Protein AF-A0A4Y2GEG9-F1 (afdb_monomer_lite)

InterPro domains:
  IPR012337 Ribonuclease H-like superfamily [SSF53098] (54-150)
  IPR036397 Ribonuclease H superfamily [G3DSA:3.30.420.10] (54-174)

Foldseek 3Di:
DDDDPPPPPPPDPPQPDQQDPLGNFEGERDPLPPPDDPVPDDPVVVVVSVVVVVVPDDLQEKEKEWFWDADPQFWIKIWMWIDGNPDIDIDIDTDDGNDDSLVRRLVNLLVVLVVCVVVVVADAYEYEYPDPPNSVCLVPVVVVPDPSSVSSVVSSVVNQVVHVVVPDDGHHYYYDD

Radius of gyration: 17.36 Å; chains: 1; bounding box: 41×61×34 Å

pLDDT: mean 76.24, std 18.6, range [33.34, 97.31]

Secondary structure (DSSP, 8-state):
---------------SS-SBTTBTTEEEE--TTTT--TTTS-HHHHHHHHHHHHHTS-TTSEEEEEEEEE-TT--EEEEEEEEETTEEEEEEEEPPTT--HHHHHHHHHHHHHHHHHHTT--S-EEEE---HHHHHHHHTGGG---HHHHHHHHHHHHHHHHHHTTSS----EEEE-

Structure (mmCIF, N/CA/C/O backbone):
data_AF-A0A4Y2GEG9-F1
#
_entry.id   AF-A0A4Y2GEG9-F1
#
loop_
_atom_site.group_PDB
_atom_site.id
_atom_site.type_symbol
_atom_site.label_atom_id
_atom_site.label_alt_id
_atom_site.label_comp_id
_atom_site.label_asym_id
_atom_site.label_entity_id
_atom_site.label_seq_id
_atom_site.pdbx_PDB_ins_code
_atom_site.Cartn_x
_atom_site.Cartn_y
_atom_site.Cartn_z
_atom_site.occupancy
_atom_site.B_iso_or_equiv
_atom_site.auth_seq_id
_atom_site.auth_comp_id
_atom_site.auth_asym_id
_atom_site.auth_atom_id
_atom_site.pdbx_PDB_model_num
ATOM 1 N N . MET A 1 1 ? -9.815 46.535 -8.154 1.00 42.09 1 MET A N 1
ATOM 2 C CA . MET A 1 1 ? -10.840 45.972 -7.261 1.00 42.09 1 MET A CA 1
ATOM 3 C C . MET A 1 1 ? -11.823 45.272 -8.162 1.00 42.09 1 MET A C 1
ATOM 5 O O . MET A 1 1 ? -12.401 45.947 -8.994 1.00 42.09 1 MET A O 1
ATOM 9 N N . ASP A 1 2 ? -11.825 43.944 -8.149 1.00 33.78 2 ASP A N 1
ATOM 10 C CA . ASP A 1 2 ? -13.033 43.158 -7.903 1.00 33.78 2 ASP A CA 1
ATOM 11 C C . ASP A 1 2 ? -12.631 41.691 -7.779 1.00 33.78 2 ASP A C 1
ATOM 13 O O . ASP A 1 2 ? -11.906 41.127 -8.598 1.00 33.78 2 ASP A O 1
ATOM 17 N N . ALA A 1 3 ? -13.003 41.143 -6.628 1.00 41.03 3 ALA A N 1
ATOM 18 C CA . ALA A 1 3 ? -12.644 39.832 -6.146 1.00 41.03 3 ALA A CA 1
ATOM 19 C C . ALA A 1 3 ? -13.507 38.777 -6.840 1.00 41.03 3 ALA A C 1
ATOM 21 O O . ALA A 1 3 ? -14.719 38.745 -6.640 1.00 41.03 3 ALA A O 1
ATOM 22 N N . LEU A 1 4 ? -12.878 37.867 -7.586 1.00 34.44 4 LEU A N 1
ATOM 23 C CA . LEU A 1 4 ? -13.492 36.584 -7.907 1.00 34.44 4 LEU A CA 1
ATOM 24 C C . LEU A 1 4 ? -13.017 35.558 -6.875 1.00 34.44 4 LEU A C 1
ATOM 26 O O . LEU A 1 4 ? -12.088 34.783 -7.094 1.00 34.44 4 LEU A O 1
ATOM 30 N N . HIS A 1 5 ? -13.664 35.591 -5.711 1.00 40.97 5 HIS A N 1
ATOM 31 C CA . HIS A 1 5 ? -13.780 34.422 -4.851 1.00 40.97 5 HIS A CA 1
ATOM 32 C C . HIS A 1 5 ? -14.552 33.354 -5.639 1.00 40.97 5 HIS A C 1
ATOM 34 O O . HIS A 1 5 ? -15.778 33.356 -5.653 1.00 40.97 5 HIS A O 1
ATOM 40 N N . SER A 1 6 ? -13.843 32.441 -6.297 1.00 37.50 6 SER A N 1
ATOM 41 C CA . SER A 1 6 ? -14.385 31.111 -6.568 1.00 37.50 6 SER A CA 1
ATOM 42 C C . SER A 1 6 ? -13.757 30.175 -5.552 1.00 37.50 6 SER A C 1
ATOM 44 O O . SER A 1 6 ? -12.763 29.503 -5.819 1.00 37.50 6 SER A O 1
ATOM 46 N N . LEU A 1 7 ? -14.326 30.210 -4.348 1.00 35.94 7 LEU A N 1
ATOM 47 C CA . LEU A 1 7 ? -14.176 29.160 -3.358 1.00 35.94 7 LEU A CA 1
ATOM 48 C C . LEU A 1 7 ? -14.732 27.892 -4.023 1.00 35.94 7 LEU A C 1
ATOM 50 O O . LEU A 1 7 ? -15.944 27.702 -4.091 1.00 35.94 7 LEU A O 1
ATOM 54 N N . VAL A 1 8 ? -13.855 27.091 -4.628 1.00 38.12 8 VAL A N 1
ATOM 55 C CA . VAL A 1 8 ? -14.206 25.741 -5.063 1.00 38.12 8 VAL A CA 1
ATOM 56 C C . VAL A 1 8 ? -14.555 25.002 -3.782 1.00 38.12 8 VAL A C 1
ATOM 58 O O . VAL A 1 8 ? -13.679 24.727 -2.965 1.00 38.12 8 VAL A O 1
ATOM 61 N N . GLU A 1 9 ? -15.848 24.776 -3.562 1.00 33.34 9 GLU A N 1
ATOM 62 C CA . GLU A 1 9 ? -16.324 23.910 -2.495 1.00 33.34 9 GLU A CA 1
ATOM 63 C C . GLU A 1 9 ? -15.713 22.522 -2.695 1.00 33.34 9 GLU A C 1
ATOM 65 O O . GLU A 1 9 ? -16.186 21.710 -3.489 1.00 33.34 9 GLU A O 1
ATOM 70 N N . LEU A 1 10 ?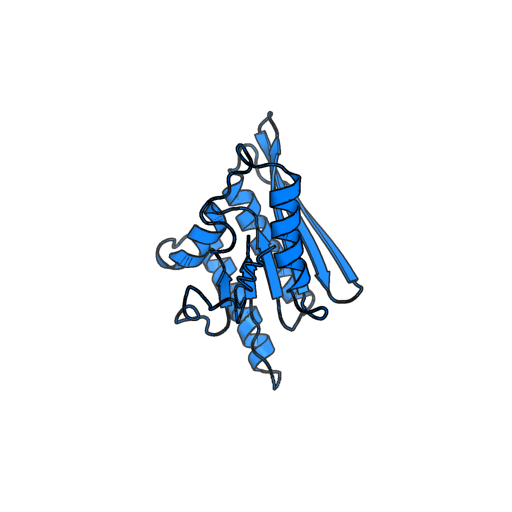 -14.638 22.253 -1.959 1.00 36.44 10 LEU A N 1
ATOM 71 C CA . LEU A 1 10 ? -13.948 20.969 -1.897 1.00 36.44 10 LEU A CA 1
ATOM 72 C C . LEU A 1 10 ? -14.715 20.043 -0.939 1.00 36.44 10 LEU A C 1
ATOM 74 O O . LEU A 1 10 ? -14.185 19.488 0.020 1.00 36.44 10 LEU A O 1
ATOM 78 N N . ASN A 1 11 ? -16.023 19.938 -1.168 1.00 34.06 11 ASN A N 1
ATOM 79 C CA . ASN A 1 11 ? -16.917 19.108 -0.387 1.00 34.06 11 ASN A CA 1
ATOM 80 C C . ASN A 1 11 ? -16.819 17.669 -0.900 1.00 34.06 11 ASN A C 1
ATOM 82 O O . ASN A 1 11 ? -17.434 17.301 -1.895 1.00 34.06 11 ASN A O 1
ATOM 86 N N . SER A 1 12 ? -16.076 16.861 -0.139 1.00 41.06 12 SER A N 1
ATOM 87 C CA . SER A 1 12 ? -15.970 15.401 -0.235 1.00 41.06 12 SER A CA 1
ATOM 88 C C . SER A 1 12 ? -15.299 14.882 -1.507 1.00 41.06 12 SER A C 1
ATOM 90 O O . SER A 1 12 ? -15.898 14.840 -2.577 1.00 41.06 12 SER A O 1
ATOM 92 N N . LEU A 1 13 ? -14.073 14.367 -1.358 1.00 45.81 13 LEU A N 1
ATOM 93 C CA . LEU A 1 13 ? -13.491 13.410 -2.303 1.00 45.81 13 LEU A CA 1
ATOM 94 C C . LEU A 1 13 ? -14.464 12.226 -2.434 1.00 45.81 13 LEU A C 1
ATOM 96 O O . LEU A 1 13 ? -14.470 11.319 -1.603 1.00 45.81 13 LEU A O 1
ATOM 100 N N . LYS A 1 14 ? -15.347 12.275 -3.434 1.00 44.84 14 LYS A N 1
ATOM 101 C CA . LYS A 1 14 ? -16.259 11.178 -3.745 1.00 44.84 14 LYS A CA 1
ATOM 102 C C . LYS A 1 14 ? -15.416 9.976 -4.182 1.00 44.84 14 LYS A C 1
ATOM 104 O O . LYS A 1 14 ? -14.538 10.145 -5.028 1.00 44.84 14 LYS A O 1
ATOM 109 N N . PRO A 1 15 ? -15.672 8.771 -3.649 1.00 44.38 15 PRO A N 1
ATOM 110 C CA . PRO A 1 15 ? -15.092 7.554 -4.191 1.00 44.38 15 PRO A CA 1
ATOM 111 C C . PRO A 1 15 ? -15.382 7.457 -5.688 1.00 44.38 15 PRO A C 1
ATOM 113 O O . PRO A 1 15 ? -16.537 7.532 -6.103 1.00 44.38 15 PRO A O 1
ATOM 116 N N . MET A 1 16 ? -14.332 7.315 -6.491 1.00 46.03 16 MET A N 1
ATOM 117 C CA . MET A 1 16 ? -14.439 7.232 -7.951 1.00 46.03 16 MET A CA 1
ATOM 118 C C . MET A 1 16 ? -14.881 5.842 -8.420 1.00 46.03 16 MET A C 1
ATOM 120 O O . MET A 1 16 ? -15.555 5.700 -9.436 1.00 46.03 16 MET A O 1
ATOM 124 N N . ALA A 1 17 ? -14.565 4.818 -7.631 1.00 45.06 17 ALA A N 1
ATOM 125 C CA . ALA A 1 17 ? -15.192 3.514 -7.721 1.00 45.06 17 ALA A CA 1
ATOM 126 C C . ALA A 1 17 ? -16.043 3.314 -6.466 1.00 45.06 17 ALA A C 1
ATOM 128 O O . ALA A 1 17 ? -15.584 3.581 -5.348 1.00 45.06 17 ALA A O 1
ATOM 129 N N . SER A 1 18 ? -17.271 2.817 -6.646 1.00 43.38 18 SER A N 1
ATOM 130 C CA . SER A 1 18 ? -17.988 2.146 -5.564 1.00 43.38 18 SER A CA 1
ATOM 131 C C . SER A 1 18 ? -17.041 1.141 -4.911 1.00 43.38 18 SER A C 1
ATOM 133 O O . SER A 1 18 ? -16.151 0.625 -5.602 1.00 43.38 18 SER A O 1
ATOM 135 N N . PRO A 1 19 ? -17.201 0.859 -3.606 1.00 51.50 19 PRO A N 1
ATOM 136 C CA . PRO A 1 19 ? -16.464 -0.224 -2.995 1.00 51.50 19 PRO A CA 1
ATOM 137 C C . PRO A 1 19 ? -16.474 -1.413 -3.936 1.00 51.50 19 PRO A C 1
ATOM 139 O O . PRO A 1 19 ? -17.532 -1.753 -4.473 1.00 51.50 19 PRO A O 1
ATOM 142 N N . LEU A 1 20 ? -15.300 -1.965 -4.220 1.00 57.84 20 LEU A N 1
ATOM 143 C CA . LEU A 1 20 ? -15.207 -3.095 -5.125 1.00 57.84 20 LEU A CA 1
ATOM 144 C C . LEU A 1 20 ? -16.271 -4.1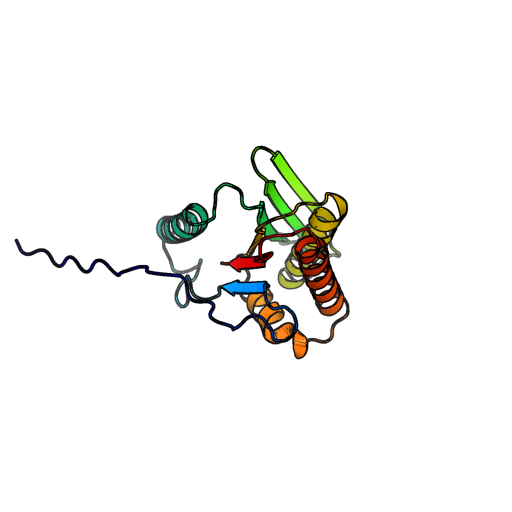19 -4.685 1.00 57.84 20 LEU A C 1
ATOM 146 O O . LEU A 1 20 ? -16.360 -4.365 -3.488 1.00 57.84 20 LEU A O 1
ATOM 150 N N . ASP A 1 21 ? -17.084 -4.699 -5.580 1.00 56.22 21 ASP A N 1
ATOM 151 C CA . ASP A 1 21 ? -18.305 -5.445 -5.167 1.00 56.22 21 ASP A CA 1
ATOM 152 C C . ASP A 1 21 ? -18.044 -6.587 -4.156 1.00 56.22 21 ASP A C 1
ATOM 154 O O . ASP A 1 21 ? -18.956 -7.1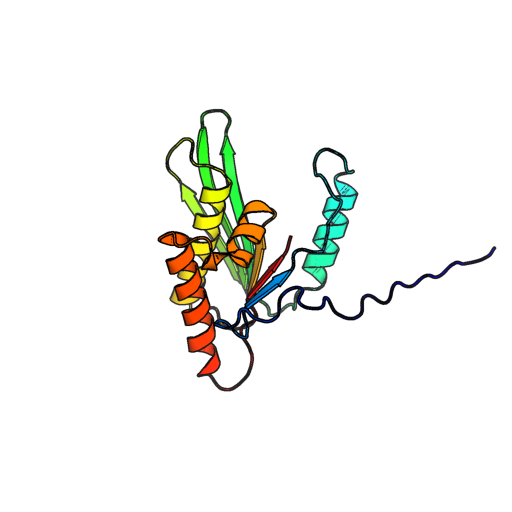27 -3.540 1.00 56.22 21 ASP A O 1
ATOM 158 N N . SER A 1 22 ? -16.773 -6.967 -3.990 1.00 61.06 22 SER A N 1
ATOM 159 C CA . SER A 1 22 ? -16.260 -7.969 -3.058 1.00 61.06 22 SER A CA 1
ATOM 160 C C . SER A 1 22 ? -15.448 -7.428 -1.859 1.00 61.06 22 SER A C 1
ATOM 162 O O . SER A 1 22 ? -14.941 -8.246 -1.092 1.00 61.06 22 SER A O 1
ATOM 164 N N . LEU A 1 23 ? -15.268 -6.107 -1.727 1.00 67.31 23 LEU A N 1
ATOM 165 C CA . LEU A 1 23 ? -14.581 -5.375 -0.648 1.00 67.31 23 LEU A CA 1
ATOM 166 C C . LEU A 1 23 ? -15.302 -4.033 -0.358 1.00 67.31 23 LEU A C 1
ATOM 168 O O . LEU A 1 23 ? -14.834 -2.980 -0.798 1.00 67.31 23 LEU A O 1
ATOM 172 N N . PRO A 1 24 ? -16.421 -4.039 0.402 1.00 61.22 24 PRO A N 1
ATOM 173 C CA . PRO A 1 24 ? -17.269 -2.862 0.629 1.00 61.22 24 PRO A CA 1
ATOM 174 C C . PRO A 1 24 ? -16.614 -1.661 1.343 1.00 61.22 24 PRO A C 1
ATOM 176 O O . PRO A 1 24 ? -17.252 -0.627 1.516 1.00 61.22 24 PRO A O 1
ATOM 179 N N . SER A 1 25 ? -15.345 -1.770 1.729 1.00 71.06 25 SER A N 1
ATOM 180 C CA . SER A 1 25 ? -14.618 -0.757 2.486 1.00 71.06 25 SER A CA 1
ATOM 181 C C . SER A 1 25 ? -13.246 -0.407 1.902 1.00 71.06 25 SER A C 1
ATOM 183 O O . SER A 1 25 ? -12.481 0.326 2.510 1.00 71.06 25 SER A O 1
ATOM 185 N N . VAL A 1 26 ? -12.891 -0.910 0.721 1.00 70.50 26 VAL A N 1
ATOM 186 C CA . VAL A 1 26 ? -11.625 -0.546 0.066 1.00 70.50 26 VAL A CA 1
ATOM 187 C C . VAL A 1 26 ? -11.916 0.454 -1.042 1.00 70.50 26 VAL A C 1
ATOM 189 O O . VAL A 1 26 ? -12.742 0.192 -1.915 1.00 70.50 26 VAL A O 1
ATOM 192 N N . PHE A 1 27 ? -11.236 1.599 -0.999 1.00 73.31 27 PHE A N 1
ATOM 193 C CA . PHE A 1 27 ? -11.482 2.732 -1.882 1.00 73.31 27 PHE A CA 1
ATOM 194 C C . PHE A 1 27 ? -10.200 3.145 -2.611 1.00 73.31 27 PHE A C 1
ATOM 196 O O . PHE A 1 27 ? -9.140 3.325 -2.012 1.00 73.31 27 PHE A O 1
ATOM 203 N N . PHE A 1 28 ? -10.307 3.370 -3.914 1.00 72.12 28 PHE A N 1
ATOM 204 C CA . PHE A 1 28 ? -9.208 3.871 -4.736 1.00 72.12 28 PHE A CA 1
ATOM 205 C C . PHE A 1 28 ? -9.491 5.324 -5.118 1.00 72.12 28 PHE A C 1
ATOM 207 O O . PHE A 1 28 ? -10.550 5.626 -5.669 1.00 72.12 28 PHE A O 1
ATOM 214 N N . HIS A 1 29 ? -8.5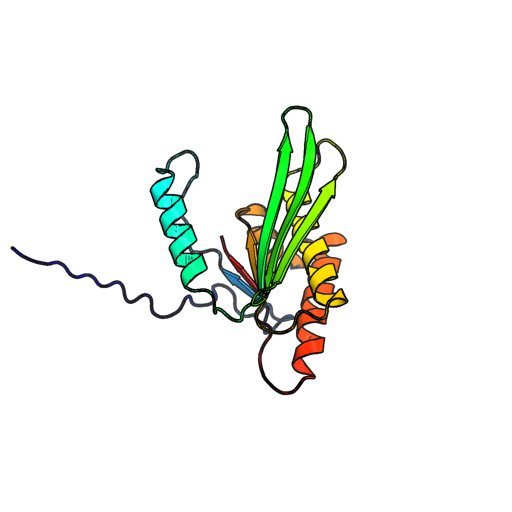57 6.224 -4.810 1.00 71.44 29 HIS A N 1
ATOM 215 C CA . HIS A 1 29 ? -8.636 7.641 -5.153 1.00 71.44 29 HIS A CA 1
ATOM 216 C C . HIS A 1 29 ? -7.553 7.958 -6.183 1.00 71.44 29 HIS A C 1
ATOM 218 O O . HIS A 1 29 ? -6.371 8.059 -5.864 1.00 71.44 29 HIS A O 1
ATOM 224 N N . THR A 1 30 ? -7.967 8.107 -7.438 1.00 61.09 30 THR A N 1
ATOM 225 C CA . THR A 1 30 ? -7.072 8.304 -8.590 1.00 61.09 30 THR A CA 1
ATOM 226 C C . THR A 1 30 ? -7.018 9.754 -9.084 1.00 61.09 30 THR A C 1
ATOM 228 O O . THR A 1 30 ? -6.206 10.067 -9.949 1.00 61.09 30 THR A O 1
ATOM 231 N N . GLU A 1 31 ? -7.900 10.636 -8.602 1.00 54.19 31 GLU A N 1
ATOM 232 C CA . GLU A 1 31 ? -8.233 11.900 -9.286 1.00 54.19 31 GLU A CA 1
ATOM 233 C C . GLU A 1 31 ? -7.472 13.149 -8.853 1.00 54.19 31 GLU A C 1
ATOM 235 O O . GLU A 1 31 ? -7.762 14.226 -9.363 1.00 54.19 31 GLU A O 1
ATOM 240 N N . LEU A 1 32 ? -6.486 13.071 -7.964 1.00 52.59 32 LEU A N 1
ATOM 241 C CA . LEU A 1 32 ? -5.901 14.328 -7.477 1.00 52.59 32 LEU A CA 1
ATOM 242 C C . LEU A 1 32 ? -5.149 15.088 -8.547 1.00 52.59 32 LEU A C 1
ATOM 244 O O . LEU A 1 32 ? -5.036 16.303 -8.452 1.00 52.59 32 LEU A O 1
ATOM 248 N N . LEU A 1 33 ? -4.659 14.395 -9.571 1.00 50.34 33 LEU A N 1
ATOM 249 C CA . LEU A 1 33 ? -3.772 14.995 -10.542 1.00 50.34 33 LEU A CA 1
ATOM 250 C C . LEU A 1 33 ? -3.892 14.303 -11.909 1.00 50.34 33 LEU A C 1
ATOM 252 O O . LEU A 1 33 ? -2.940 13.698 -12.408 1.00 50.34 33 LEU A O 1
ATOM 256 N N . THR A 1 34 ? -5.061 14.407 -12.547 1.00 49.47 34 THR A N 1
ATOM 257 C CA . THR A 1 34 ? -5.289 13.931 -13.930 1.00 49.47 34 THR A CA 1
ATOM 258 C C . THR A 1 34 ? -4.388 14.621 -14.969 1.00 49.47 34 THR A C 1
ATOM 260 O O . THR A 1 34 ? -4.260 14.127 -16.088 1.00 49.47 34 THR A O 1
ATOM 263 N N . HIS A 1 35 ? -3.695 15.708 -14.602 1.00 49.97 35 HIS A N 1
ATOM 264 C CA . HIS A 1 35 ? -2.865 16.505 -15.514 1.00 49.97 35 HIS A CA 1
ATOM 265 C C . HIS A 1 35 ? -1.476 16.888 -14.987 1.00 49.97 35 HIS A C 1
ATOM 267 O O . HIS A 1 35 ? -0.847 17.785 -15.549 1.00 49.97 35 HIS A O 1
ATOM 273 N N . THR A 1 36 ? -0.961 16.243 -13.938 1.00 52.44 36 THR A N 1
ATOM 274 C CA . THR A 1 36 ? 0.415 16.529 -13.505 1.00 52.44 36 THR A CA 1
ATOM 275 C C . THR A 1 36 ? 1.404 15.550 -14.114 1.00 52.44 36 THR A C 1
ATOM 277 O O . THR A 1 36 ? 1.155 14.350 -14.232 1.00 52.44 36 THR A O 1
ATOM 280 N N . ASN A 1 37 ? 2.537 16.067 -14.556 1.00 56.72 37 ASN A N 1
ATOM 281 C CA . ASN A 1 37 ? 3.684 15.266 -14.929 1.00 56.72 37 ASN A CA 1
ATOM 282 C C . ASN A 1 37 ? 4.869 15.843 -14.159 1.00 56.72 37 ASN A C 1
ATOM 284 O O . ASN A 1 37 ? 5.121 17.048 -14.223 1.00 56.72 37 ASN A O 1
ATOM 288 N N . GLU A 1 38 ? 5.560 14.975 -13.425 1.00 59.00 38 GLU A N 1
ATOM 289 C CA . GLU A 1 38 ? 6.757 15.305 -12.651 1.00 59.00 38 GLU A CA 1
ATOM 290 C C . GLU A 1 38 ? 7.813 16.000 -13.521 1.00 59.00 38 GLU A C 1
ATOM 292 O O . GLU A 1 38 ? 8.491 16.919 -13.075 1.00 59.00 38 GLU A O 1
ATOM 297 N N . SER A 1 39 ? 7.878 15.643 -14.810 1.00 62.03 39 SER A N 1
ATOM 298 C CA . SER A 1 39 ? 8.834 16.220 -15.753 1.00 62.03 39 SER A CA 1
ATOM 299 C C . SER A 1 39 ? 8.450 17.607 -16.279 1.00 62.03 39 SER A C 1
ATOM 301 O O . SER A 1 39 ? 9.265 18.232 -16.954 1.00 62.03 39 SER A O 1
ATOM 303 N N . SER A 1 40 ? 7.210 18.069 -16.074 1.00 61.44 40 SER A N 1
ATOM 304 C CA . SER A 1 40 ? 6.706 19.310 -16.686 1.00 61.44 40 SER A CA 1
ATOM 305 C C . SER A 1 40 ? 6.223 20.357 -15.688 1.00 61.44 40 SER A C 1
ATOM 307 O O . SER A 1 40 ? 5.918 21.475 -16.098 1.00 61.44 40 SER A O 1
ATOM 309 N N . GLN A 1 41 ? 6.099 20.017 -14.405 1.00 66.12 41 GLN A N 1
ATOM 310 C CA . GLN A 1 41 ? 5.575 20.923 -13.387 1.00 66.12 41 GLN A CA 1
ATOM 311 C C . GLN A 1 41 ? 6.637 21.350 -12.382 1.00 66.12 41 GLN A C 1
ATOM 313 O O . GLN A 1 41 ? 7.608 20.647 -12.123 1.00 66.12 41 GLN A O 1
ATOM 318 N N . HIS A 1 42 ? 6.435 22.536 -11.806 1.00 74.94 42 HIS A N 1
ATOM 319 C CA . HIS A 1 42 ? 7.334 23.067 -10.793 1.00 74.94 42 HIS A CA 1
ATOM 320 C C . HIS A 1 42 ? 7.274 22.186 -9.527 1.00 74.94 42 HIS A C 1
ATOM 322 O O . HIS A 1 42 ? 6.168 21.957 -9.025 1.00 74.94 42 HIS A O 1
ATOM 328 N N . PRO A 1 43 ? 8.414 21.740 -8.963 1.00 74.31 43 PRO A N 1
ATOM 329 C CA . PRO A 1 43 ? 8.443 20.831 -7.810 1.00 74.31 43 PRO A CA 1
ATOM 330 C C . PRO A 1 43 ? 7.623 21.320 -6.610 1.00 74.31 43 PRO A C 1
ATOM 332 O O . PRO A 1 43 ? 6.938 20.538 -5.958 1.00 74.31 43 PRO A O 1
ATOM 335 N N . GLU A 1 44 ? 7.625 22.631 -6.357 1.00 79.44 44 GLU A N 1
ATOM 336 C CA . GLU A 1 44 ? 6.837 23.238 -5.273 1.00 79.44 44 GLU A CA 1
ATOM 337 C C . GLU A 1 44 ? 5.321 23.063 -5.447 1.00 79.44 44 GLU A C 1
ATOM 339 O O . GLU A 1 44 ? 4.609 22.893 -4.462 1.00 79.44 44 GLU A O 1
ATOM 344 N N . TYR A 1 45 ? 4.812 23.054 -6.684 1.00 78.50 45 TYR A N 1
ATOM 345 C CA . TYR A 1 45 ? 3.386 22.830 -6.937 1.00 78.50 45 TYR A CA 1
ATOM 346 C C . TYR A 1 45 ? 2.990 21.383 -6.626 1.00 78.50 45 TYR A C 1
ATOM 348 O O . TYR A 1 45 ? 2.008 21.147 -5.925 1.00 78.50 45 TYR A O 1
ATOM 356 N N . LEU A 1 46 ? 3.794 20.417 -7.086 1.00 74.25 46 LEU A N 1
ATOM 357 C CA . LEU A 1 46 ? 3.587 18.994 -6.798 1.00 74.25 46 LEU A CA 1
ATOM 358 C C . LEU A 1 46 ? 3.648 18.724 -5.294 1.00 74.25 46 LEU A C 1
ATOM 360 O O . LEU A 1 46 ? 2.793 18.034 -4.742 1.00 74.25 46 LEU A O 1
ATOM 364 N N . ARG A 1 47 ? 4.619 19.342 -4.617 1.00 78.31 47 ARG A N 1
ATOM 365 C CA . ARG A 1 47 ? 4.752 19.276 -3.164 1.00 78.31 47 ARG A CA 1
ATOM 366 C C . ARG A 1 47 ? 3.527 19.849 -2.460 1.00 78.31 47 ARG A C 1
ATOM 368 O O . ARG A 1 47 ? 3.042 19.237 -1.516 1.00 78.31 47 ARG A O 1
ATOM 375 N N . GLN A 1 48 ? 3.018 20.995 -2.907 1.00 78.06 48 GLN A N 1
ATOM 376 C CA . GLN A 1 48 ? 1.844 21.612 -2.298 1.00 78.06 48 GLN A CA 1
ATOM 377 C C . GLN A 1 48 ? 0.585 20.753 -2.480 1.00 78.06 48 GLN A C 1
ATOM 379 O O . GLN A 1 48 ? -0.154 20.570 -1.515 1.00 78.06 48 GLN A O 1
ATOM 384 N N . ALA A 1 49 ? 0.380 20.174 -3.667 1.00 75.12 49 ALA A N 1
ATOM 385 C CA . ALA A 1 49 ? -0.732 19.260 -3.926 1.00 75.12 49 ALA A CA 1
ATOM 386 C C . ALA A 1 49 ? -0.651 18.001 -3.042 1.00 75.12 49 ALA A C 1
ATOM 388 O O . ALA A 1 49 ? -1.632 17.618 -2.406 1.00 75.12 49 ALA A O 1
ATOM 389 N N . ALA A 1 50 ? 0.537 17.399 -2.921 1.00 75.56 50 ALA A N 1
ATOM 390 C CA . ALA A 1 50 ? 0.752 16.248 -2.046 1.00 75.56 50 ALA A CA 1
ATOM 391 C C . ALA A 1 50 ? 0.528 16.597 -0.562 1.00 75.56 50 ALA A C 1
ATOM 393 O O . ALA A 1 50 ? -0.084 15.831 0.182 1.00 75.56 50 ALA A O 1
ATOM 394 N N . LEU A 1 51 ? 0.972 17.775 -0.114 1.00 79.69 51 LEU A N 1
ATOM 395 C CA . LEU A 1 51 ? 0.745 18.232 1.259 1.00 79.69 51 LEU A CA 1
ATOM 396 C C . LEU A 1 51 ? -0.736 18.474 1.551 1.00 79.69 51 LEU A C 1
ATOM 398 O O . LEU A 1 51 ? -1.203 18.121 2.629 1.00 79.69 51 LEU A O 1
ATOM 402 N N . GLU A 1 52 ? -1.490 19.036 0.609 1.00 80.38 52 GLU A N 1
ATOM 403 C CA . GLU A 1 52 ? -2.940 19.191 0.740 1.00 80.38 52 GLU A CA 1
ATOM 404 C C . GLU A 1 52 ? -3.632 17.830 0.886 1.00 80.38 52 GLU A C 1
ATOM 406 O O . GLU A 1 52 ? -4.513 17.647 1.725 1.00 80.38 52 GLU A O 1
ATOM 411 N N . VAL A 1 53 ? -3.182 16.834 0.124 1.00 75.94 53 VAL A N 1
ATOM 412 C CA . VAL A 1 53 ? -3.662 15.455 0.230 1.00 75.94 53 VAL A CA 1
ATOM 413 C C . VAL A 1 53 ? -3.400 14.861 1.606 1.00 75.94 53 VAL A C 1
ATOM 415 O O . VAL A 1 53 ? -4.330 14.296 2.185 1.00 75.94 53 VAL A O 1
ATOM 418 N N . ILE A 1 54 ? -2.167 14.984 2.098 1.00 80.75 54 ILE A N 1
ATOM 419 C CA . ILE A 1 54 ? -1.714 14.409 3.369 1.00 80.75 54 ILE A CA 1
ATOM 420 C C . ILE A 1 54 ? -2.384 15.108 4.555 1.00 80.75 54 ILE A C 1
ATOM 422 O O . ILE A 1 54 ? -2.813 14.439 5.490 1.00 80.75 54 ILE A O 1
ATOM 426 N N . ASN A 1 55 ? -2.541 16.432 4.506 1.00 82.62 55 ASN A N 1
ATOM 427 C CA . ASN A 1 55 ? -3.165 17.206 5.584 1.00 82.62 55 ASN A CA 1
ATOM 428 C C . ASN A 1 55 ? -4.660 16.900 5.764 1.00 82.62 55 ASN A C 1
ATOM 430 O O . ASN A 1 55 ? -5.211 17.168 6.827 1.00 82.62 55 ASN A O 1
ATOM 434 N N . ASN A 1 56 ? -5.311 16.336 4.745 1.00 81.38 56 ASN A N 1
ATOM 435 C CA . ASN A 1 56 ? -6.710 15.913 4.806 1.00 81.38 56 ASN A CA 1
ATOM 436 C C . ASN A 1 56 ? -6.894 14.481 5.349 1.00 81.38 56 ASN A C 1
ATOM 438 O O . ASN A 1 56 ? -8.025 14.001 5.434 1.00 81.38 56 ASN A O 1
ATOM 442 N N . ILE A 1 57 ? -5.808 13.773 5.674 1.00 81.81 57 ILE A N 1
ATOM 443 C CA . ILE A 1 57 ? -5.868 12.427 6.255 1.00 81.81 57 ILE A CA 1
ATOM 444 C C . ILE A 1 57 ? -6.121 12.551 7.766 1.00 81.81 57 ILE A C 1
ATOM 446 O O . ILE A 1 57 ? -5.437 13.341 8.421 1.00 81.81 57 ILE A O 1
ATOM 450 N N . PRO A 1 58 ? -7.074 11.791 8.343 1.00 82.44 58 PRO A N 1
ATOM 451 C CA . PRO A 1 58 ? -7.323 11.814 9.783 1.00 82.44 58 PRO A CA 1
ATOM 452 C C . PRO A 1 58 ? -6.056 11.522 10.592 1.00 82.44 58 PRO A C 1
ATOM 454 O O . PRO A 1 58 ? -5.262 10.656 10.226 1.00 82.44 58 PRO A O 1
ATOM 457 N N . ILE A 1 59 ? -5.877 12.226 11.711 1.00 82.25 59 ILE A N 1
ATOM 458 C CA . ILE A 1 59 ? -4.657 12.156 12.534 1.00 82.25 59 ILE A CA 1
ATOM 459 C C . ILE A 1 59 ? -4.462 10.753 13.128 1.00 82.25 59 ILE A C 1
ATOM 461 O O . ILE A 1 59 ? -3.333 10.292 13.293 1.00 82.25 59 ILE A O 1
ATOM 465 N N . GLU A 1 60 ? -5.562 10.071 13.439 1.00 83.38 60 GLU A N 1
ATOM 466 C CA . GLU A 1 60 ? -5.600 8.726 14.008 1.00 83.38 60 GLU A CA 1
ATOM 467 C C . GLU A 1 60 ? -5.410 7.626 12.954 1.00 83.38 60 GLU A C 1
ATOM 469 O O . GLU A 1 60 ? -5.234 6.459 13.310 1.00 83.38 60 GLU A O 1
ATOM 474 N N . ALA A 1 61 ? -5.443 7.972 11.663 1.00 85.50 61 ALA A N 1
ATOM 475 C CA . ALA A 1 61 ? -5.307 6.995 10.599 1.00 85.50 61 ALA A CA 1
ATOM 476 C C . ALA A 1 61 ? -3.878 6.441 10.516 1.00 85.50 61 ALA A C 1
ATOM 478 O O . ALA A 1 61 ? -2.882 7.126 10.763 1.00 85.50 61 ALA A O 1
ATOM 479 N N . THR A 1 62 ? -3.776 5.180 10.103 1.00 89.75 62 THR A N 1
ATOM 480 C CA . THR A 1 62 ? -2.492 4.574 9.756 1.00 89.75 62 THR A CA 1
ATOM 481 C C . THR A 1 62 ? -2.089 5.060 8.375 1.00 89.75 62 THR A C 1
ATOM 483 O O . THR A 1 62 ? -2.765 4.763 7.391 1.00 89.75 62 THR A O 1
ATOM 486 N N . LEU A 1 63 ? -0.986 5.795 8.298 1.00 91.56 63 LEU A N 1
ATOM 487 C CA . LEU A 1 63 ? -0.483 6.383 7.068 1.00 91.56 63 LEU A CA 1
ATOM 488 C C . LEU A 1 63 ? 0.725 5.605 6.560 1.00 91.56 63 LEU A C 1
ATOM 490 O O . LEU A 1 63 ? 1.710 5.433 7.273 1.00 91.56 63 LEU A O 1
ATOM 494 N N . ILE A 1 64 ? 0.649 5.133 5.325 1.00 92.25 64 ILE A N 1
ATOM 495 C CA . ILE A 1 64 ? 1.640 4.260 4.708 1.00 92.25 64 ILE A CA 1
ATOM 496 C C . ILE A 1 64 ? 2.070 4.900 3.401 1.00 92.25 64 ILE A C 1
ATOM 498 O O . ILE A 1 64 ? 1.232 5.247 2.583 1.00 92.25 64 ILE A O 1
ATOM 502 N N . TYR A 1 65 ? 3.372 4.996 3.183 1.00 91.56 65 TYR A N 1
ATOM 503 C CA . TYR A 1 65 ? 3.983 5.425 1.934 1.00 91.56 65 TYR A CA 1
ATOM 504 C C . TYR A 1 65 ? 4.729 4.240 1.344 1.00 91.56 65 TYR A C 1
ATOM 506 O O . TYR A 1 65 ? 5.516 3.601 2.047 1.00 91.56 65 TYR A O 1
ATOM 514 N N . THR A 1 66 ? 4.490 3.937 0.075 1.00 93.00 66 THR A N 1
ATOM 515 C CA . THR A 1 66 ? 5.162 2.847 -0.636 1.00 93.00 66 THR A CA 1
ATOM 516 C C . THR A 1 66 ? 6.002 3.392 -1.772 1.00 93.00 66 THR A C 1
ATOM 518 O O . THR A 1 66 ? 5.553 4.287 -2.474 1.00 93.00 66 THR A O 1
ATOM 521 N N . GLU A 1 67 ? 7.182 2.812 -1.966 1.00 91.62 67 GLU A N 1
ATOM 522 C CA . GLU A 1 67 ? 8.148 3.257 -2.968 1.00 91.62 67 GLU A CA 1
ATOM 523 C C . GLU A 1 67 ? 8.798 2.060 -3.673 1.00 91.62 67 GLU A C 1
ATOM 525 O O . GLU A 1 67 ? 9.165 1.056 -3.041 1.00 91.62 67 GLU A O 1
ATOM 530 N N . GLY A 1 68 ? 8.984 2.181 -4.987 1.00 93.19 68 GLY A N 1
ATOM 531 C CA . GLY A 1 68 ? 9.692 1.216 -5.815 1.00 93.19 68 GLY A CA 1
ATOM 532 C C . GLY A 1 68 ? 10.923 1.843 -6.444 1.00 93.19 68 GLY A C 1
ATOM 533 O O . GLY A 1 68 ? 10.850 2.561 -7.428 1.00 93.19 68 GLY A O 1
ATOM 534 N N . SER A 1 69 ? 12.100 1.454 -5.971 1.00 92.50 69 SER A N 1
ATOM 535 C CA . SER A 1 69 ? 13.354 1.991 -6.501 1.00 92.50 69 SER A CA 1
ATOM 536 C C . SER A 1 69 ? 13.993 1.059 -7.524 1.00 92.50 69 SER A C 1
ATOM 538 O O . SER A 1 69 ? 13.933 -0.174 -7.413 1.00 92.50 69 SER A O 1
ATOM 540 N N . LYS A 1 70 ? 14.669 1.663 -8.503 1.00 95.25 70 LYS A N 1
ATOM 541 C CA . LYS A 1 70 ? 15.614 1.005 -9.405 1.00 95.25 70 LYS A CA 1
ATOM 542 C C . LYS A 1 70 ? 16.773 1.953 -9.695 1.00 95.25 70 LYS A C 1
ATOM 544 O O . LYS A 1 70 ? 16.536 3.098 -10.058 1.00 95.25 70 LYS A O 1
ATOM 549 N N . ASN A 1 71 ? 18.009 1.487 -9.551 1.00 93.75 71 ASN A N 1
ATOM 550 C CA . ASN A 1 71 ? 19.185 2.269 -9.930 1.00 93.75 71 ASN A CA 1
ATOM 551 C C . ASN A 1 71 ? 19.647 1.952 -11.367 1.00 93.75 71 ASN A C 1
ATOM 553 O O . ASN A 1 71 ? 19.145 1.031 -12.015 1.00 93.75 71 ASN A O 1
ATOM 557 N N . GLU A 1 72 ? 20.636 2.704 -11.849 1.00 94.56 72 GLU A N 1
ATOM 558 C CA . GLU A 1 72 ? 21.152 2.625 -13.226 1.00 94.56 72 GLU A CA 1
ATOM 559 C C . GLU A 1 72 ? 21.735 1.251 -13.588 1.00 94.56 72 GLU A C 1
ATOM 561 O O . GLU A 1 72 ? 21.590 0.787 -14.717 1.00 94.56 72 GLU A O 1
ATOM 566 N N . ILE A 1 73 ? 22.339 0.560 -12.618 1.00 95.25 73 ILE A N 1
ATOM 567 C CA . ILE A 1 73 ? 22.905 -0.785 -12.807 1.00 95.25 73 ILE A CA 1
ATOM 568 C C . ILE A 1 73 ? 21.858 -1.900 -12.684 1.00 95.25 73 ILE A C 1
ATOM 570 O O . ILE A 1 73 ? 22.180 -3.070 -12.857 1.00 95.25 73 ILE A O 1
ATOM 574 N N . GLY A 1 74 ? 20.595 -1.553 -12.422 1.00 94.81 74 GLY A N 1
ATOM 575 C CA . GLY A 1 74 ? 19.479 -2.491 -12.380 1.00 94.81 74 GLY A CA 1
ATOM 576 C C . GLY A 1 74 ? 19.174 -3.080 -11.007 1.00 94.81 74 GLY A C 1
ATOM 577 O O . GLY A 1 74 ? 18.271 -3.905 -10.910 1.00 94.81 74 GLY A O 1
ATOM 578 N N . HIS A 1 75 ? 19.843 -2.655 -9.937 1.00 97.06 75 HIS A N 1
ATOM 579 C CA . HIS A 1 75 ? 19.438 -3.017 -8.583 1.00 97.06 75 HIS A CA 1
ATOM 580 C C . HIS A 1 75 ? 18.091 -2.381 -8.249 1.00 97.06 75 HIS A C 1
ATOM 582 O O . HIS A 1 75 ? 17.876 -1.196 -8.487 1.00 97.06 75 HIS A O 1
ATOM 588 N N . THR A 1 76 ? 17.198 -3.166 -7.661 1.00 97.31 76 THR A N 1
ATOM 589 C CA . THR A 1 76 ? 15.815 -2.769 -7.385 1.00 97.31 76 THR A CA 1
ATOM 590 C C . THR A 1 76 ? 15.425 -3.094 -5.958 1.00 97.31 76 THR A C 1
ATOM 592 O O . THR A 1 76 ? 15.788 -4.160 -5.447 1.00 97.31 76 THR A O 1
ATOM 595 N N . GLY A 1 77 ? 14.624 -2.237 -5.338 1.00 96.94 77 GLY A N 1
ATOM 596 C CA . GLY A 1 77 ? 14.140 -2.443 -3.980 1.00 96.94 77 GLY A CA 1
ATOM 597 C C . GLY A 1 77 ? 12.739 -1.897 -3.761 1.00 96.94 77 GLY A C 1
ATOM 598 O O . GLY A 1 77 ? 12.264 -1.043 -4.505 1.00 96.94 77 GLY A O 1
ATOM 599 N N . SER A 1 78 ? 12.107 -2.406 -2.714 1.00 97.00 78 SER A N 1
ATOM 600 C CA . SER A 1 78 ? 10.812 -1.962 -2.206 1.00 97.00 78 SER A CA 1
ATOM 601 C C . SER A 1 78 ? 11.015 -1.271 -0.869 1.00 97.00 78 SER A C 1
ATOM 603 O O . SER A 1 78 ? 11.695 -1.817 0.008 1.00 97.00 78 SER A O 1
ATOM 605 N N . GLY A 1 79 ? 10.432 -0.089 -0.721 1.00 96.38 79 GLY A N 1
ATOM 606 C CA . GLY A 1 79 ? 10.431 0.681 0.513 1.00 96.38 79 GLY A CA 1
ATOM 607 C C . GLY A 1 79 ? 9.012 0.917 1.004 1.00 96.38 79 GLY A C 1
ATOM 608 O O . GLY A 1 79 ? 8.102 1.144 0.210 1.00 96.38 79 GLY A O 1
ATOM 609 N N . VAL A 1 80 ? 8.839 0.869 2.319 1.00 96.44 80 VAL A N 1
ATOM 610 C CA . VAL A 1 80 ? 7.619 1.292 3.000 1.00 96.44 80 VAL A CA 1
ATOM 611 C C . VAL A 1 80 ? 8.012 2.183 4.163 1.00 96.44 80 VAL A C 1
ATOM 613 O O . VAL A 1 80 ? 8.878 1.807 4.956 1.00 96.44 80 VAL A O 1
ATOM 616 N N . PHE A 1 81 ? 7.343 3.321 4.297 1.00 95.25 81 PHE A N 1
ATOM 617 C CA . PHE A 1 81 ? 7.326 4.104 5.525 1.00 95.25 81 PHE A CA 1
ATOM 618 C C . PHE A 1 81 ? 5.911 4.089 6.100 1.00 95.25 81 PHE A C 1
ATOM 620 O O . PHE A 1 81 ? 4.954 4.357 5.383 1.00 95.25 81 PHE A O 1
ATOM 627 N N . LEU A 1 82 ? 5.771 3.750 7.376 1.00 93.44 82 LEU A N 1
ATOM 628 C CA . LEU A 1 82 ? 4.491 3.635 8.063 1.00 93.44 82 LEU A CA 1
ATOM 629 C C . LEU A 1 82 ? 4.485 4.541 9.287 1.00 93.44 82 LEU A C 1
ATOM 631 O O . LEU A 1 82 ? 5.440 4.548 10.061 1.00 93.44 82 LEU A O 1
ATOM 635 N N . LYS A 1 83 ? 3.374 5.241 9.491 1.00 92.88 83 LYS A N 1
ATOM 636 C CA . LYS A 1 83 ? 3.078 6.036 10.676 1.00 92.88 83 LYS A CA 1
ATOM 637 C C . LYS A 1 83 ? 1.728 5.617 11.251 1.00 92.88 83 LYS A C 1
ATOM 639 O O . LYS A 1 83 ? 0.732 5.582 10.536 1.00 92.88 83 LYS A O 1
ATOM 644 N N . HIS A 1 84 ? 1.698 5.312 12.542 1.00 89.75 84 HIS A N 1
ATOM 645 C CA . HIS A 1 84 ? 0.487 4.954 13.277 1.00 89.75 84 HIS A CA 1
ATOM 646 C C . HIS A 1 84 ? 0.491 5.665 14.635 1.00 89.75 84 HIS A C 1
ATOM 648 O O . HIS A 1 84 ? 1.298 5.355 15.517 1.00 89.75 84 HIS A O 1
ATOM 654 N N . GLY A 1 85 ? -0.375 6.669 14.797 1.00 85.50 85 GLY A N 1
ATOM 655 C CA . GLY A 1 85 ? -0.353 7.554 15.962 1.00 85.50 85 GLY A CA 1
ATOM 656 C C . GLY A 1 85 ? 1.013 8.235 16.135 1.00 85.50 85 GLY A C 1
ATOM 657 O O . GLY A 1 85 ? 1.449 9.010 15.283 1.00 85.50 85 GLY A O 1
ATOM 658 N N . ARG A 1 86 ? 1.704 7.941 17.246 1.00 82.75 86 ARG A N 1
ATOM 659 C CA . ARG A 1 86 ? 3.080 8.415 17.520 1.00 82.75 86 ARG A CA 1
ATOM 660 C C . ARG A 1 86 ? 4.178 7.431 17.096 1.00 82.75 86 ARG A C 1
ATOM 662 O O . ARG A 1 86 ? 5.352 7.755 17.243 1.00 82.75 86 ARG A O 1
ATOM 669 N N . GLY A 1 87 ? 3.812 6.234 16.643 1.00 89.12 87 GLY A N 1
ATOM 670 C CA . GLY A 1 87 ? 4.749 5.205 16.203 1.00 89.12 87 GLY A CA 1
ATOM 671 C C . GLY A 1 87 ? 5.080 5.334 14.720 1.00 89.12 87 GLY A C 1
ATOM 672 O O . GLY A 1 87 ? 4.212 5.664 13.910 1.00 89.12 87 GLY A O 1
ATOM 673 N N . GLU A 1 88 ? 6.327 5.034 14.369 1.00 93.75 88 GLU A N 1
ATOM 674 C CA . GLU A 1 88 ? 6.815 5.017 12.991 1.00 93.75 88 GLU A CA 1
ATOM 675 C C . GLU A 1 88 ? 7.608 3.733 12.735 1.00 93.75 88 GLU A C 1
ATOM 677 O O . GLU A 1 88 ? 8.316 3.236 13.614 1.00 93.75 88 GLU A O 1
ATOM 682 N N . ALA A 1 89 ? 7.491 3.190 11.526 1.00 94.75 89 ALA A N 1
ATOM 683 C CA . ALA A 1 89 ? 8.218 2.008 11.086 1.00 94.75 89 ALA A CA 1
ATOM 684 C C . ALA A 1 89 ? 8.675 2.170 9.633 1.00 94.75 89 ALA A C 1
ATOM 686 O O . ALA A 1 89 ? 8.042 2.847 8.826 1.00 94.75 89 ALA A O 1
ATOM 687 N N . SER A 1 90 ? 9.793 1.537 9.284 1.00 96.69 90 SER A N 1
ATOM 688 C CA . SER A 1 90 ? 10.294 1.483 7.909 1.00 96.69 90 SER A CA 1
ATOM 689 C C . SER A 1 90 ? 10.585 0.043 7.524 1.00 96.69 90 SER A C 1
ATOM 691 O O . SER A 1 90 ? 11.354 -0.633 8.206 1.00 96.69 90 SER A O 1
ATOM 693 N N . LEU A 1 91 ? 10.018 -0.413 6.410 1.00 97.00 91 LEU A N 1
ATOM 694 C CA . LEU A 1 91 ? 10.274 -1.739 5.852 1.00 97.00 91 LEU A CA 1
ATOM 695 C C . LEU A 1 91 ? 11.062 -1.568 4.556 1.00 97.00 91 LEU A C 1
ATOM 697 O O . LEU A 1 91 ? 10.758 -0.702 3.736 1.00 97.00 91 LEU A O 1
ATOM 701 N N . LYS A 1 92 ? 12.093 -2.389 4.363 1.00 96.75 92 LYS A N 1
ATOM 702 C CA . LYS A 1 92 ? 12.915 -2.372 3.150 1.00 96.75 92 LYS A CA 1
ATOM 703 C C . LYS A 1 92 ? 13.157 -3.793 2.684 1.00 96.75 92 LYS A C 1
ATOM 705 O O . LYS A 1 92 ? 13.501 -4.658 3.486 1.00 96.75 92 LYS A O 1
ATOM 710 N N . ARG A 1 93 ? 13.029 -4.024 1.381 1.00 97.12 93 ARG A N 1
ATOM 711 C CA . ARG A 1 93 ? 13.309 -5.324 0.770 1.00 97.12 93 ARG A CA 1
ATOM 712 C C . ARG A 1 93 ? 14.079 -5.166 -0.527 1.00 97.12 93 ARG A C 1
ATOM 714 O O . ARG A 1 93 ? 13.715 -4.375 -1.393 1.00 97.12 93 ARG A O 1
ATOM 721 N N . ARG A 1 94 ? 15.127 -5.974 -0.679 1.00 97.00 94 ARG A N 1
ATOM 722 C CA . ARG A 1 94 ? 15.839 -6.127 -1.945 1.00 97.00 94 ARG A CA 1
ATOM 723 C C . ARG A 1 94 ? 15.048 -7.047 -2.873 1.00 97.00 94 ARG A C 1
ATOM 725 O O . ARG A 1 94 ? 14.665 -8.146 -2.473 1.00 97.00 94 ARG A O 1
ATOM 732 N N . ASN A 1 95 ? 14.835 -6.605 -4.108 1.00 96.06 95 ASN A N 1
ATOM 733 C CA .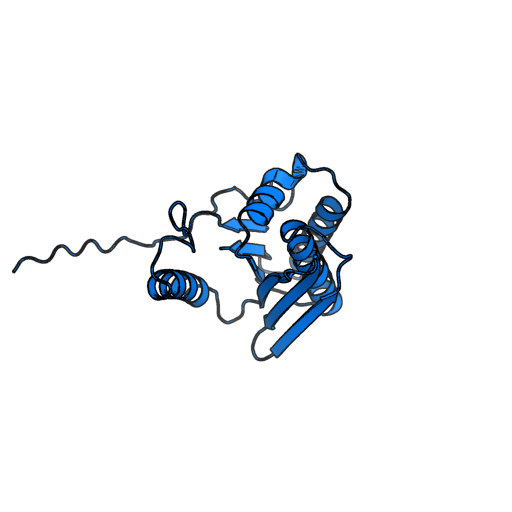 ASN A 1 95 ? 14.213 -7.406 -5.162 1.00 96.06 95 ASN A CA 1
ATOM 734 C C . ASN A 1 95 ? 15.279 -7.985 -6.097 1.00 96.06 95 ASN A C 1
ATOM 736 O O . ASN A 1 95 ? 16.438 -7.580 -6.031 1.00 96.06 95 ASN A O 1
ATOM 740 N N . ALA A 1 96 ? 14.892 -8.929 -6.957 1.00 95.69 96 ALA A N 1
ATOM 741 C CA . ALA A 1 96 ? 15.768 -9.439 -8.010 1.00 95.69 96 ALA A CA 1
ATOM 742 C C . ALA A 1 96 ? 16.171 -8.319 -8.977 1.00 95.69 96 ALA A C 1
ATOM 744 O O . ALA A 1 96 ? 15.371 -7.425 -9.244 1.00 95.69 96 ALA A O 1
ATOM 745 N N . ASP A 1 97 ? 17.383 -8.385 -9.521 1.00 96.19 97 ASP A N 1
ATOM 746 C CA . ASP A 1 97 ? 17.870 -7.356 -10.436 1.00 96.19 97 ASP A CA 1
ATOM 747 C C . ASP A 1 97 ? 16.998 -7.209 -11.677 1.00 96.19 97 ASP A C 1
ATOM 749 O O . ASP A 1 97 ? 16.368 -8.149 -12.160 1.00 96.19 97 ASP A O 1
ATOM 753 N N . TYR A 1 98 ? 16.950 -5.975 -12.165 1.00 94.31 98 TYR A N 1
ATOM 754 C CA . TYR A 1 98 ? 16.167 -5.523 -13.304 1.00 94.31 98 TYR A CA 1
ATOM 755 C C . TYR A 1 98 ? 14.647 -5.686 -13.151 1.00 94.31 98 TYR A C 1
ATOM 757 O O . TYR A 1 98 ? 13.923 -5.433 -14.116 1.00 94.31 98 TYR A O 1
ATOM 765 N N . CYS A 1 99 ? 14.146 -5.999 -11.948 1.00 93.88 99 CYS A N 1
ATOM 766 C CA . CYS A 1 99 ? 12.720 -5.970 -11.633 1.00 93.88 99 CYS A CA 1
ATOM 767 C C . CYS A 1 99 ? 12.090 -4.615 -12.031 1.00 93.88 99 CYS A C 1
ATOM 769 O O . CYS A 1 99 ? 12.658 -3.556 -11.753 1.00 93.88 99 CYS A O 1
ATOM 771 N N . PRO A 1 100 ? 10.917 -4.605 -12.686 1.00 91.88 100 PRO A N 1
ATOM 772 C CA . PRO A 1 100 ? 10.201 -3.362 -12.951 1.00 91.88 100 PRO A CA 1
ATOM 773 C C . PRO A 1 100 ? 9.856 -2.630 -11.649 1.00 91.88 100 PRO A C 1
ATOM 775 O O . PRO A 1 100 ? 9.469 -3.280 -10.675 1.00 91.88 100 PRO A O 1
ATOM 778 N N . VAL A 1 101 ? 9.925 -1.295 -11.658 1.00 91.44 101 VAL A N 1
ATOM 779 C CA . VAL A 1 101 ? 9.537 -0.435 -10.519 1.00 91.44 101 VAL A CA 1
ATOM 780 C C . VAL A 1 101 ? 8.113 -0.744 -10.055 1.00 91.44 101 VAL A C 1
ATOM 782 O O . VAL A 1 101 ? 7.905 -1.024 -8.879 1.00 91.44 101 VAL A O 1
ATOM 785 N N . PHE A 1 102 ? 7.184 -0.897 -11.004 1.00 90.88 102 PHE A N 1
ATOM 786 C CA . PHE A 1 102 ? 5.824 -1.382 -10.753 1.00 90.88 102 PHE A CA 1
ATOM 787 C C . PHE A 1 102 ? 5.788 -2.638 -9.863 1.00 90.88 102 PHE A C 1
ATOM 789 O O . PHE A 1 102 ? 5.034 -2.721 -8.897 1.00 90.88 102 PHE A O 1
ATOM 796 N N . ARG A 1 103 ? 6.637 -3.636 -10.145 1.00 92.25 103 ARG A N 1
ATOM 797 C CA . ARG A 1 103 ? 6.680 -4.858 -9.333 1.00 92.25 103 ARG A CA 1
ATOM 798 C C . ARG A 1 103 ? 7.287 -4.624 -7.958 1.00 92.25 103 ARG A C 1
ATOM 800 O O . ARG A 1 103 ? 6.888 -5.337 -7.038 1.00 92.25 103 ARG A O 1
ATOM 807 N N . SER A 1 104 ? 8.232 -3.697 -7.820 1.00 94.25 104 SER A N 1
ATOM 808 C CA . SER A 1 104 ? 8.781 -3.311 -6.520 1.00 94.25 104 SER A CA 1
ATOM 809 C C . SER A 1 104 ? 7.714 -2.661 -5.643 1.00 94.25 104 SER A C 1
ATOM 811 O O . SER A 1 104 ? 7.609 -3.001 -4.469 1.00 94.25 104 SER A O 1
ATOM 813 N N . GLU A 1 105 ? 6.855 -1.817 -6.191 1.00 92.38 105 GLU A N 1
ATOM 814 C CA . GLU A 1 105 ? 5.765 -1.229 -5.407 1.00 92.38 105 GLU A CA 1
ATOM 815 C C . GLU A 1 105 ? 4.674 -2.230 -5.048 1.00 92.38 105 GLU A C 1
ATOM 817 O O . GLU A 1 105 ? 4.222 -2.268 -3.908 1.00 92.38 105 GLU A O 1
ATOM 822 N N . MET A 1 106 ? 4.323 -3.134 -5.967 1.00 92.75 106 MET A N 1
ATOM 823 C CA . MET A 1 106 ? 3.422 -4.242 -5.640 1.00 92.75 106 MET A CA 1
ATOM 824 C C . MET A 1 106 ? 3.974 -5.101 -4.490 1.00 92.75 106 MET A C 1
ATOM 826 O O . MET A 1 106 ? 3.207 -5.594 -3.671 1.00 92.75 106 MET A O 1
ATOM 830 N N . VAL A 1 107 ? 5.302 -5.281 -4.403 1.00 94.81 107 VAL A N 1
ATOM 831 C CA . VAL A 1 107 ? 5.945 -5.916 -3.236 1.00 94.81 107 VAL A CA 1
ATOM 832 C C . VAL A 1 107 ? 5.833 -5.043 -1.987 1.00 94.81 107 VAL A C 1
ATOM 834 O O . VAL A 1 107 ? 5.598 -5.585 -0.914 1.00 94.81 107 VAL A O 1
ATOM 837 N N . ALA A 1 108 ? 6.005 -3.725 -2.099 1.00 95.25 108 ALA A N 1
ATOM 838 C CA . ALA A 1 108 ? 5.895 -2.813 -0.962 1.00 95.25 108 ALA A CA 1
ATOM 839 C C . ALA A 1 108 ? 4.493 -2.878 -0.332 1.00 95.25 108 ALA A C 1
ATOM 841 O O . ALA A 1 108 ? 4.379 -3.055 0.875 1.00 95.25 108 ALA A O 1
ATOM 842 N N . ILE A 1 109 ? 3.436 -2.849 -1.148 1.00 92.56 109 ILE A N 1
ATOM 843 C CA . ILE A 1 109 ? 2.047 -2.994 -0.683 1.00 92.56 109 ILE A CA 1
ATOM 844 C C . ILE A 1 109 ? 1.827 -4.355 -0.018 1.00 92.56 109 ILE A C 1
ATOM 846 O O . ILE A 1 109 ? 1.283 -4.425 1.082 1.00 92.56 109 ILE A O 1
ATOM 850 N N . ASP A 1 110 ? 2.274 -5.433 -0.663 1.00 94.44 110 ASP A N 1
ATOM 851 C CA . ASP A 1 110 ? 2.158 -6.800 -0.147 1.00 94.44 110 ASP A CA 1
ATOM 852 C C . ASP A 1 110 ? 2.822 -6.957 1.235 1.00 94.44 110 ASP A C 1
ATOM 854 O O . ASP A 1 110 ? 2.226 -7.529 2.150 1.00 94.44 110 ASP A O 1
ATOM 858 N N . MET A 1 111 ? 4.020 -6.378 1.394 1.00 95.31 111 MET A N 1
ATOM 859 C CA . MET A 1 111 ? 4.772 -6.346 2.652 1.00 95.31 111 MET A CA 1
ATOM 860 C C . MET A 1 111 ? 4.086 -5.513 3.732 1.00 95.31 111 MET A C 1
ATOM 862 O O . MET A 1 111 ? 4.050 -5.921 4.890 1.00 95.31 111 MET A O 1
ATOM 866 N N . THR A 1 112 ? 3.557 -4.342 3.381 1.00 94.31 112 THR A N 1
ATOM 867 C CA . THR A 1 112 ? 2.824 -3.509 4.337 1.00 94.31 112 THR A CA 1
ATOM 868 C C . THR A 1 112 ? 1.600 -4.244 4.861 1.00 94.31 112 THR A C 1
ATOM 870 O O . THR A 1 112 ? 1.324 -4.189 6.055 1.00 94.31 112 THR A O 1
ATOM 873 N N . LEU A 1 113 ? 0.853 -4.925 3.991 1.00 92.50 113 LEU A N 1
ATOM 874 C CA . LEU A 1 113 ? -0.347 -5.643 4.410 1.00 92.50 113 LEU A CA 1
ATOM 875 C C . LEU A 1 113 ? -0.016 -6.809 5.347 1.00 92.50 113 LEU A C 1
ATOM 877 O O . LEU A 1 113 ? -0.761 -7.023 6.301 1.00 92.50 113 LEU A O 1
ATOM 881 N N . ASP A 1 114 ? 1.106 -7.507 5.132 1.00 94.75 114 ASP A N 1
ATOM 882 C CA . ASP A 1 114 ? 1.620 -8.474 6.116 1.00 94.75 114 ASP A CA 1
ATOM 883 C C . ASP A 1 114 ? 1.905 -7.788 7.452 1.00 94.75 114 ASP A C 1
ATOM 885 O O . ASP A 1 114 ? 1.404 -8.221 8.485 1.00 94.75 114 ASP A O 1
ATOM 889 N N . PHE A 1 115 ? 2.623 -6.664 7.432 1.00 93.88 115 PHE A N 1
ATOM 890 C CA . PHE A 1 115 ? 2.961 -5.929 8.647 1.00 93.88 115 PHE A CA 1
ATOM 891 C C . PHE A 1 115 ? 1.720 -5.461 9.421 1.00 93.88 115 PHE A C 1
ATOM 893 O O . PHE A 1 115 ? 1.656 -5.634 10.638 1.00 93.88 115 PHE A O 1
ATOM 900 N N . VAL A 1 116 ? 0.724 -4.908 8.722 1.00 90.81 116 VAL A N 1
ATOM 901 C CA . VAL A 1 116 ? -0.564 -4.476 9.287 1.00 90.81 116 VAL A CA 1
ATOM 902 C C . VAL A 1 116 ? -1.292 -5.645 9.949 1.00 90.81 116 VAL A C 1
ATOM 904 O O . VAL A 1 116 ? -1.798 -5.490 11.060 1.00 90.81 116 VAL A O 1
ATOM 907 N N . LEU A 1 117 ? -1.330 -6.809 9.293 1.00 90.50 117 LEU A N 1
ATOM 908 C CA . LEU A 1 117 ? -1.980 -8.010 9.820 1.00 90.50 117 LEU A CA 1
ATOM 909 C C . LEU A 1 117 ? -1.238 -8.582 11.035 1.00 90.50 117 LEU A C 1
ATOM 911 O O . LEU A 1 117 ? -1.870 -8.903 12.039 1.00 90.50 117 LEU A O 1
ATOM 915 N N . GLU A 1 118 ? 0.089 -8.687 10.965 1.00 93.25 118 GLU A N 1
ATOM 916 C CA . GLU A 1 118 ? 0.937 -9.227 12.036 1.00 93.25 118 GLU A CA 1
ATOM 917 C C . GLU A 1 118 ? 0.902 -8.362 13.299 1.00 93.25 118 GLU A C 1
ATOM 919 O O . GLU A 1 118 ? 0.820 -8.884 14.411 1.00 93.25 118 GLU A O 1
ATOM 924 N N . HIS A 1 119 ? 0.931 -7.038 13.127 1.00 90.50 119 HIS A N 1
ATOM 925 C CA . HIS A 1 119 ? 0.964 -6.075 14.229 1.00 90.50 119 HIS A CA 1
ATOM 926 C C . HIS A 1 119 ? -0.422 -5.573 14.622 1.00 90.50 119 HIS A C 1
ATOM 928 O O . HIS A 1 119 ? -0.520 -4.706 15.489 1.00 90.50 119 HIS A O 1
ATOM 934 N N . GLN A 1 120 ? -1.481 -6.120 14.012 1.00 86.94 120 GLN A N 1
ATOM 935 C CA . GLN A 1 120 ? -2.863 -5.796 14.355 1.00 86.94 120 GLN A CA 1
ATOM 936 C C . GLN A 1 120 ? -3.127 -4.282 14.296 1.00 86.94 120 GLN A C 1
ATOM 938 O O . GLN A 1 120 ? -3.764 -3.701 15.174 1.00 86.94 120 GLN A O 1
ATOM 943 N N . LEU A 1 121 ? -2.594 -3.628 13.258 1.00 84.94 121 LEU A N 1
ATOM 944 C CA . LEU A 1 121 ? -2.805 -2.201 13.037 1.00 84.94 121 LEU A CA 1
ATOM 945 C C . LEU A 1 121 ? -4.224 -1.996 12.527 1.00 84.94 121 LEU A C 1
ATOM 947 O O . LEU A 1 121 ? -4.510 -2.131 11.337 1.00 84.94 121 LEU A O 1
ATOM 951 N N . PHE A 1 122 ? -5.120 -1.721 13.461 1.00 74.06 122 PHE A N 1
ATOM 952 C CA . PHE A 1 122 ? -6.532 -1.594 13.177 1.00 74.06 122 PHE A CA 1
ATOM 953 C C . PHE A 1 122 ? -6.969 -0.137 13.003 1.00 74.06 122 PHE A C 1
ATOM 955 O O . PHE A 1 122 ? -6.357 0.783 13.548 1.00 74.06 122 PHE A O 1
ATOM 962 N N . GLY A 1 123 ? -8.051 0.060 12.247 1.00 78.94 123 GLY A N 1
ATOM 963 C CA . GLY A 1 123 ? -8.633 1.370 11.958 1.00 78.94 123 GLY A CA 1
ATOM 964 C C . GLY A 1 123 ? -8.549 1.751 10.480 1.00 78.94 123 GLY A C 1
ATOM 965 O O . GLY A 1 123 ? -8.449 0.900 9.596 1.00 78.94 123 GLY A O 1
ATOM 966 N N . GLU A 1 124 ? -8.625 3.052 10.203 1.00 83.50 124 GLU A N 1
ATOM 967 C CA . GLU A 1 124 ? -8.505 3.585 8.847 1.00 83.50 124 GLU A CA 1
ATOM 968 C C . GLU A 1 124 ? -7.048 3.514 8.360 1.00 83.50 124 GLU A C 1
ATOM 970 O O . GLU A 1 124 ? -6.125 3.928 9.065 1.00 83.50 124 GLU A O 1
ATOM 975 N N . ILE A 1 125 ? -6.838 2.982 7.150 1.00 86.69 125 ILE A N 1
ATOM 976 C CA . ILE A 1 125 ? -5.507 2.746 6.579 1.00 86.69 125 ILE A CA 1
ATOM 977 C C . ILE A 1 125 ? -5.387 3.493 5.251 1.00 86.69 125 ILE A C 1
ATOM 979 O O . ILE A 1 125 ? -6.117 3.233 4.299 1.00 86.69 125 ILE A O 1
ATOM 983 N N . TRP A 1 126 ? -4.411 4.383 5.144 1.00 88.25 126 TRP A N 1
ATOM 984 C CA . TRP A 1 126 ? -4.118 5.119 3.919 1.00 88.25 126 TRP A CA 1
ATOM 985 C C . TRP A 1 126 ? -2.804 4.629 3.339 1.00 88.25 126 TRP A C 1
ATOM 987 O O . TRP A 1 126 ? -1.765 4.749 3.982 1.00 88.25 126 TRP A O 1
ATOM 997 N N . ILE A 1 127 ? -2.853 4.080 2.128 1.00 89.19 127 ILE A N 1
ATOM 998 C CA . ILE A 1 127 ? -1.678 3.638 1.380 1.00 89.19 127 ILE A CA 1
ATOM 999 C C . ILE A 1 127 ? -1.433 4.649 0.262 1.00 89.19 127 ILE A C 1
ATOM 1001 O O . ILE A 1 127 ? -2.225 4.781 -0.667 1.00 89.19 127 ILE A O 1
ATOM 1005 N N . LEU A 1 128 ? -0.335 5.380 0.358 1.00 88.19 128 LEU A N 1
ATOM 1006 C CA . LEU A 1 128 ? 0.093 6.382 -0.601 1.00 88.19 128 LEU A CA 1
ATOM 1007 C C . LEU A 1 128 ? 1.144 5.776 -1.529 1.00 88.19 128 LEU A C 1
ATOM 1009 O O . LEU A 1 128 ? 2.170 5.270 -1.071 1.00 88.19 128 LEU A O 1
ATOM 1013 N N . SER A 1 129 ? 0.862 5.825 -2.826 1.00 86.19 129 SER A N 1
ATOM 1014 C CA . SER A 1 129 ? 1.746 5.381 -3.905 1.00 86.19 129 SER A CA 1
ATOM 1015 C C . SER A 1 129 ? 1.655 6.421 -5.008 1.00 86.19 129 SER A C 1
ATOM 1017 O O . SER A 1 129 ? 0.558 6.805 -5.412 1.00 86.19 129 SER A O 1
ATOM 1019 N N . ASP A 1 130 ? 2.803 6.859 -5.503 1.00 80.88 130 ASP A N 1
ATOM 1020 C CA . ASP A 1 130 ? 2.925 7.773 -6.639 1.00 80.88 130 ASP A CA 1
ATOM 1021 C C . ASP A 1 130 ? 2.752 7.054 -7.994 1.00 80.88 130 ASP A C 1
ATOM 1023 O O . ASP A 1 130 ? 2.661 7.670 -9.063 1.00 80.88 130 ASP A O 1
ATOM 1027 N N . SER A 1 131 ? 2.624 5.728 -7.972 1.00 82.75 131 SER A N 1
ATOM 1028 C CA . SER A 1 131 ? 2.577 4.902 -9.166 1.00 82.75 131 SER A CA 1
ATOM 1029 C C . SER A 1 131 ? 1.180 4.721 -9.707 1.00 82.75 131 SER A C 1
ATOM 1031 O O . SER A 1 131 ? 0.403 3.835 -9.331 1.00 82.75 131 SER A O 1
ATOM 1033 N N . ARG A 1 132 ? 0.905 5.501 -10.750 1.00 80.69 132 ARG A N 1
ATOM 1034 C CA . ARG A 1 132 ? -0.289 5.352 -11.593 1.00 80.69 132 ARG A CA 1
ATOM 1035 C C . ARG A 1 132 ? -0.489 3.916 -12.082 1.00 80.69 132 ARG A C 1
ATOM 1037 O O . ARG A 1 132 ? -1.623 3.461 -12.203 1.00 80.69 132 ARG A O 1
ATOM 1044 N N . SER A 1 133 ? 0.606 3.200 -12.348 1.00 83.12 133 SER A N 1
ATOM 1045 C CA . SER A 1 133 ? 0.563 1.815 -12.824 1.00 83.12 133 SER A CA 1
ATOM 1046 C C . SER A 1 133 ? 0.039 0.838 -11.764 1.00 83.12 133 SER A C 1
ATOM 1048 O O . SER A 1 133 ? -0.786 -0.018 -12.081 1.00 83.12 133 SER A O 1
ATOM 1050 N N . VAL A 1 134 ? 0.441 1.012 -10.501 1.00 84.44 134 VAL A N 1
ATOM 1051 C CA . VAL A 1 134 ? -0.068 0.250 -9.351 1.00 84.44 134 VAL A CA 1
ATOM 1052 C C . VAL A 1 134 ? -1.536 0.557 -9.111 1.00 84.44 134 VAL A C 1
ATOM 1054 O O . VAL A 1 134 ? -2.342 -0.360 -8.975 1.00 84.44 134 VAL A O 1
ATOM 1057 N N . MET A 1 135 ? -1.905 1.836 -9.142 1.00 80.38 135 MET A N 1
ATOM 1058 C CA . MET A 1 135 ? -3.291 2.249 -8.961 1.00 80.38 135 MET A CA 1
ATOM 1059 C C . MET A 1 135 ? -4.214 1.626 -10.016 1.00 80.38 135 MET A C 1
ATOM 1061 O O . MET A 1 135 ? -5.217 0.997 -9.680 1.00 80.38 135 MET A O 1
ATOM 1065 N N . HIS A 1 136 ? -3.848 1.740 -11.296 1.00 79.88 136 HIS A N 1
ATOM 1066 C CA . HIS A 1 136 ? -4.622 1.162 -12.393 1.00 79.88 136 HIS A CA 1
ATOM 1067 C C . HIS A 1 136 ? -4.711 -0.367 -12.292 1.00 79.88 136 HIS A C 1
ATOM 1069 O O . HIS A 1 136 ? -5.752 -0.949 -12.595 1.00 79.88 136 HIS A O 1
ATOM 1075 N N . TYR A 1 137 ? -3.639 -1.026 -11.848 1.00 84.38 137 TYR A N 1
ATOM 1076 C CA . TYR A 1 137 ? -3.643 -2.466 -11.610 1.00 84.38 137 TYR A CA 1
ATOM 1077 C C . TYR A 1 137 ? -4.623 -2.858 -10.498 1.00 84.38 137 TYR A C 1
ATOM 1079 O O . TYR A 1 137 ? -5.398 -3.792 -10.674 1.00 84.38 137 TYR A O 1
ATOM 1087 N N . LEU A 1 138 ? -4.607 -2.158 -9.360 1.00 81.38 138 LEU A N 1
ATOM 1088 C CA . LEU A 1 138 ? -5.436 -2.514 -8.206 1.00 81.38 138 LEU A CA 1
ATOM 1089 C C . LEU A 1 138 ? -6.924 -2.247 -8.449 1.00 81.38 138 LEU A C 1
ATOM 1091 O O . LEU A 1 138 ? -7.760 -3.032 -8.006 1.00 81.38 138 LEU A O 1
ATOM 1095 N N . VAL A 1 139 ? -7.255 -1.191 -9.197 1.00 79.44 139 VAL A N 1
ATOM 1096 C CA . VAL A 1 139 ? -8.632 -0.926 -9.643 1.00 79.44 139 VAL A CA 1
ATOM 1097 C C . VAL A 1 139 ? -9.140 -2.065 -10.534 1.00 79.44 139 VAL A C 1
ATOM 1099 O O . VAL A 1 139 ? -10.249 -2.555 -10.333 1.00 79.44 139 VAL A O 1
ATOM 1102 N N . ASN A 1 140 ? -8.305 -2.545 -11.460 1.00 78.69 140 ASN A N 1
ATOM 1103 C CA . ASN A 1 140 ? -8.656 -3.591 -12.426 1.00 78.69 140 ASN A CA 1
ATOM 1104 C C . ASN A 1 140 ? -8.181 -4.995 -12.007 1.00 78.69 140 ASN A C 1
ATOM 1106 O O . ASN A 1 140 ? -7.978 -5.862 -12.854 1.00 78.69 140 ASN A O 1
ATOM 1110 N N . TRP A 1 141 ? -7.990 -5.258 -10.707 1.00 76.94 141 TRP A N 1
ATOM 1111 C CA . TRP A 1 141 ? -7.349 -6.499 -10.238 1.00 76.94 141 TRP A CA 1
ATOM 1112 C C . TRP A 1 141 ? -8.062 -7.780 -10.707 1.00 76.94 141 TRP A C 1
ATOM 1114 O O . TRP A 1 141 ? -7.427 -8.823 -10.832 1.00 76.94 141 TRP A O 1
ATOM 1124 N N . ARG A 1 142 ? -9.375 -7.721 -10.982 1.00 74.06 142 ARG A N 1
ATOM 1125 C CA . ARG A 1 142 ? -10.160 -8.865 -11.484 1.00 74.06 142 ARG A CA 1
ATOM 1126 C C . ARG A 1 142 ? -9.691 -9.330 -12.858 1.00 74.06 142 ARG A C 1
ATOM 1128 O O . ARG A 1 142 ? -9.708 -10.528 -13.129 1.00 74.06 142 ARG A O 1
ATOM 1135 N N . ASP A 1 143 ? -9.222 -8.398 -13.677 1.00 77.56 143 ASP A N 1
ATOM 1136 C CA . ASP A 1 143 ? -8.691 -8.687 -15.006 1.00 77.56 143 ASP A CA 1
ATOM 1137 C C . ASP A 1 143 ? -7.263 -9.242 -14.923 1.00 77.56 143 ASP A C 1
ATOM 1139 O O . ASP A 1 143 ? -6.765 -9.859 -15.866 1.00 77.56 143 ASP A O 1
ATOM 1143 N N . VAL A 1 144 ? -6.602 -9.069 -13.771 1.00 65.06 144 VAL A N 1
ATOM 1144 C CA . VAL A 1 144 ? -5.211 -9.458 -13.547 1.00 65.06 144 VAL A CA 1
ATOM 1145 C C . VAL A 1 144 ? -5.125 -10.552 -12.483 1.00 65.06 144 VAL A C 1
ATOM 1147 O O . VAL A 1 144 ? -4.833 -10.330 -11.314 1.00 65.06 144 VAL A O 1
ATOM 1150 N N . SER A 1 145 ? -5.361 -11.791 -12.916 1.00 70.50 145 SER A N 1
ATOM 1151 C CA . SER A 1 145 ? -5.372 -12.996 -12.067 1.00 70.50 145 SER A CA 1
ATOM 1152 C C . SER A 1 145 ? -3.973 -13.513 -11.686 1.00 70.50 145 SER A C 1
ATOM 1154 O O . SER A 1 145 ? -3.746 -14.724 -11.631 1.00 70.50 145 SER A O 1
ATOM 1156 N N . ASP A 1 146 ? -3.000 -12.629 -11.456 1.00 87.00 146 ASP A N 1
ATOM 1157 C CA . ASP A 1 146 ? -1.675 -13.068 -11.018 1.00 87.00 146 ASP A CA 1
ATOM 1158 C C . ASP A 1 146 ? -1.654 -13.407 -9.516 1.00 87.00 146 ASP A C 1
ATOM 1160 O O . ASP A 1 146 ? -2.474 -12.944 -8.719 1.00 87.00 146 ASP A O 1
ATOM 1164 N N . ARG A 1 147 ? -0.698 -14.253 -9.113 1.00 89.31 147 ARG A N 1
ATOM 1165 C CA . ARG A 1 147 ? -0.612 -14.753 -7.734 1.00 89.31 147 ARG A CA 1
ATOM 1166 C C . ARG A 1 147 ? -0.488 -13.630 -6.698 1.00 89.31 147 ARG A C 1
ATOM 1168 O O . ARG A 1 147 ? -1.077 -13.743 -5.629 1.00 89.31 147 ARG A O 1
ATOM 1175 N N . ARG A 1 148 ? 0.277 -12.572 -6.989 1.00 88.88 148 ARG A N 1
ATOM 1176 C CA . ARG A 1 148 ? 0.535 -11.502 -6.016 1.00 88.88 148 ARG A CA 1
ATOM 1177 C C . ARG A 1 148 ? -0.672 -10.582 -5.885 1.00 88.88 148 ARG A C 1
ATOM 1179 O O . ARG A 1 148 ? -1.023 -10.236 -4.765 1.00 88.88 148 ARG A O 1
ATOM 1186 N N . GLY A 1 149 ? -1.317 -10.223 -6.992 1.00 87.81 149 GLY A N 1
ATOM 1187 C CA . GLY A 1 149 ? -2.571 -9.474 -6.980 1.00 87.81 149 GLY A CA 1
ATOM 1188 C C . GLY A 1 149 ? -3.643 -10.198 -6.170 1.00 87.81 149 GLY A C 1
ATOM 1189 O O . GLY A 1 149 ? -4.281 -9.591 -5.311 1.00 87.81 149 GLY A O 1
ATOM 1190 N N . ILE A 1 150 ? -3.765 -11.518 -6.353 1.00 87.81 150 ILE A N 1
ATOM 1191 C CA . ILE A 1 150 ? -4.673 -12.361 -5.561 1.00 87.81 150 ILE A CA 1
ATOM 1192 C C . ILE A 1 150 ? -4.307 -12.345 -4.069 1.00 87.81 150 ILE A C 1
ATOM 1194 O O . ILE A 1 150 ? -5.202 -12.251 -3.228 1.00 87.81 150 ILE A O 1
ATOM 1198 N N . ASP A 1 151 ? -3.025 -12.448 -3.717 1.00 90.56 151 ASP A N 1
ATOM 1199 C CA . ASP A 1 151 ? -2.592 -12.461 -2.314 1.00 90.56 151 ASP A CA 1
ATOM 1200 C C . ASP A 1 151 ? -2.801 -11.094 -1.634 1.00 90.56 151 ASP A C 1
ATOM 1202 O O . ASP A 1 151 ? -3.357 -11.050 -0.536 1.00 90.56 151 ASP A O 1
ATOM 1206 N N . ILE A 1 152 ? -2.495 -9.981 -2.310 1.00 89.88 152 ILE A N 1
ATOM 1207 C CA . ILE A 1 152 ? -2.819 -8.617 -1.849 1.00 89.88 152 ILE A CA 1
ATOM 1208 C C . ILE A 1 152 ? -4.324 -8.481 -1.615 1.00 89.88 152 ILE A C 1
ATOM 1210 O O . ILE A 1 152 ? -4.757 -8.020 -0.559 1.00 89.88 152 ILE A O 1
ATOM 1214 N N . PHE A 1 153 ? -5.137 -8.934 -2.570 1.00 86.44 153 PHE A N 1
ATOM 1215 C CA . PHE A 1 153 ? -6.589 -8.889 -2.457 1.00 86.44 153 PHE A CA 1
ATOM 1216 C C . PHE A 1 153 ? -7.108 -9.697 -1.256 1.00 86.44 153 PHE A C 1
ATOM 1218 O O . PHE A 1 153 ? -7.959 -9.221 -0.500 1.00 86.44 153 PHE A O 1
ATOM 1225 N N . LYS A 1 154 ? -6.578 -10.907 -1.036 1.00 88.31 154 LYS A N 1
ATOM 1226 C CA . LYS A 1 154 ? -6.918 -11.724 0.140 1.00 88.31 154 LYS A CA 1
ATOM 1227 C C . LYS A 1 154 ? -6.544 -11.018 1.436 1.00 88.31 154 LYS A C 1
ATOM 1229 O O . LYS A 1 154 ? -7.353 -11.014 2.356 1.00 88.31 154 LYS A O 1
ATOM 1234 N N . LYS A 1 155 ? -5.362 -10.404 1.508 1.00 90.44 155 LYS A N 1
ATOM 1235 C CA . LYS A 1 155 ? -4.918 -9.662 2.694 1.00 90.44 155 LYS A CA 1
ATOM 1236 C C . LYS A 1 155 ? -5.816 -8.461 2.973 1.00 90.44 155 LYS A C 1
ATOM 1238 O O . LYS A 1 155 ? -6.263 -8.317 4.104 1.00 90.44 155 LYS A O 1
ATOM 1243 N N . LEU A 1 156 ? -6.167 -7.673 1.954 1.00 86.56 156 LEU A N 1
ATOM 1244 C CA . LEU A 1 156 ? -7.129 -6.569 2.081 1.00 86.56 156 LEU A CA 1
ATOM 1245 C C . LEU A 1 156 ? -8.481 -7.055 2.623 1.00 86.56 156 LEU A C 1
ATOM 1247 O O . LEU A 1 156 ? -9.036 -6.445 3.536 1.00 86.56 156 LEU A O 1
ATOM 1251 N N . ARG A 1 157 ? -8.978 -8.196 2.124 1.00 84.62 157 ARG A N 1
ATOM 1252 C CA . ARG A 1 157 ? -10.193 -8.832 2.655 1.00 84.62 157 ARG A CA 1
ATOM 1253 C C . ARG A 1 157 ? -10.034 -9.243 4.118 1.00 84.62 157 ARG A C 1
ATOM 1255 O O . ARG A 1 157 ? -10.951 -9.037 4.905 1.00 84.62 157 ARG A O 1
ATOM 1262 N N . THR A 1 158 ? -8.905 -9.844 4.480 1.00 86.25 158 THR A N 1
ATOM 1263 C CA . THR A 1 158 ? -8.636 -10.281 5.856 1.00 86.25 158 THR A CA 1
ATOM 1264 C C . THR A 1 158 ? -8.582 -9.096 6.809 1.00 86.25 158 THR A C 1
ATOM 1266 O O . THR A 1 158 ? -9.234 -9.139 7.848 1.00 86.25 158 THR A O 1
ATOM 1269 N N . VAL A 1 159 ? -7.870 -8.029 6.433 1.00 83.56 159 VAL A N 1
ATOM 1270 C CA . VAL A 1 159 ? -7.820 -6.775 7.191 1.00 83.56 159 VAL A CA 1
ATOM 1271 C C . VAL A 1 159 ? -9.250 -6.270 7.417 1.00 83.56 159 VAL A C 1
ATOM 1273 O O . VAL A 1 159 ? -9.666 -6.114 8.562 1.00 83.56 159 VAL A O 1
ATOM 1276 N N . GLN A 1 160 ? -10.045 -6.137 6.348 1.00 78.75 160 GLN A N 1
ATOM 1277 C CA . GLN A 1 160 ? -11.448 -5.719 6.436 1.00 78.75 160 GLN A CA 1
ATOM 1278 C C . GLN A 1 160 ? -12.286 -6.608 7.375 1.00 78.75 160 GLN A C 1
ATOM 1280 O O . GLN A 1 160 ? -13.076 -6.098 8.176 1.00 78.75 160 GLN A O 1
ATOM 1285 N N . TYR A 1 161 ? -12.151 -7.932 7.263 1.00 77.88 161 TYR A N 1
ATOM 1286 C CA . TYR A 1 161 ? -12.945 -8.891 8.031 1.00 77.88 161 TYR A CA 1
ATOM 1287 C C . TYR A 1 161 ? -12.640 -8.826 9.531 1.00 77.88 161 TYR A C 1
ATOM 1289 O O . TYR A 1 161 ? -13.569 -8.702 10.327 1.00 77.88 161 TYR A O 1
ATOM 1297 N N . LEU A 1 162 ? -11.355 -8.869 9.910 1.00 74.75 162 LEU A N 1
ATOM 1298 C CA . LEU A 1 162 ? -10.922 -8.898 11.314 1.00 74.75 162 LEU A CA 1
ATOM 1299 C C . LEU A 1 162 ? -11.421 -7.686 12.110 1.00 74.75 162 LEU A C 1
ATOM 1301 O O . LEU A 1 162 ? -11.731 -7.801 13.294 1.00 74.75 162 LEU A O 1
ATOM 1305 N N . TRP A 1 163 ? -11.559 -6.540 11.454 1.00 67.00 163 TRP A N 1
ATOM 1306 C CA . TRP A 1 163 ? -12.084 -5.337 12.086 1.00 67.00 163 TRP A CA 1
ATOM 1307 C C . TRP A 1 163 ? -13.607 -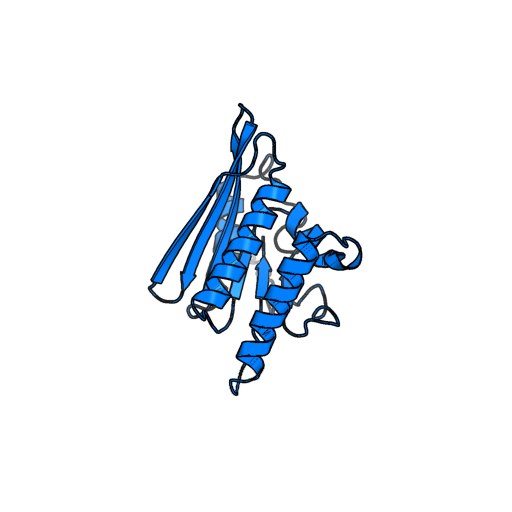5.259 12.101 1.00 67.00 163 TRP A C 1
ATOM 1309 O O . TRP A 1 163 ? -14.186 -4.840 13.098 1.00 67.00 163 TRP A O 1
ATOM 1319 N N . SER A 1 164 ? -14.279 -5.741 11.050 1.00 64.44 164 SER A N 1
ATOM 1320 C CA . SER A 1 164 ? -15.750 -5.772 11.016 1.00 64.44 164 SER A CA 1
ATOM 1321 C C . SER A 1 164 ? -16.340 -6.598 12.175 1.00 64.44 164 SER A C 1
ATOM 1323 O O . SER A 1 164 ? -17.447 -6.320 12.631 1.00 64.44 164 SER A O 1
ATOM 1325 N N . SER A 1 165 ? -15.595 -7.580 12.702 1.00 61.66 165 SER A N 1
ATOM 1326 C CA . SER A 1 165 ? -15.958 -8.352 13.901 1.00 61.66 165 SER A CA 1
ATOM 1327 C C . SER A 1 165 ? -15.757 -7.630 15.246 1.00 61.66 165 SER A C 1
ATOM 1329 O O . SER A 1 165 ? -16.170 -8.167 16.270 1.00 61.66 165 SER A O 1
ATOM 1331 N N . SER A 1 166 ? -15.159 -6.434 15.273 1.00 57.50 166 SER A N 1
ATOM 1332 C CA . SER A 1 166 ? -14.759 -5.711 16.496 1.00 57.50 166 SER A CA 1
ATOM 1333 C C . SER A 1 166 ? -15.811 -4.725 17.044 1.00 57.50 166 SER A C 1
ATOM 1335 O O . SER A 1 166 ? -15.525 -4.002 17.996 1.00 57.50 166 SER A O 1
ATOM 1337 N N . THR A 1 167 ? -17.039 -4.700 16.510 1.00 49.44 167 THR A N 1
ATOM 1338 C CA . THR A 1 167 ? -18.101 -3.726 16.856 1.00 49.44 167 THR A CA 1
ATOM 1339 C C . THR A 1 167 ? -17.670 -2.256 16.704 1.00 49.44 167 THR A C 1
ATOM 1341 O O . THR A 1 167 ? -17.207 -1.629 17.647 1.00 49.44 167 THR A O 1
ATOM 1344 N N . MET A 1 168 ? -17.968 -1.716 15.517 1.00 42.66 168 MET A N 1
ATOM 1345 C CA . MET A 1 168 ? -17.870 -0.325 15.036 1.00 42.66 168 MET A CA 1
ATOM 1346 C C . MET A 1 168 ? -16.683 -0.014 14.104 1.00 42.66 168 MET A C 1
ATOM 1348 O O . MET A 1 168 ? -15.527 -0.316 14.373 1.00 42.66 168 MET A O 1
ATOM 1352 N N . ASP A 1 169 ? -17.065 0.633 13.000 1.00 43.94 169 ASP A N 1
ATOM 1353 C CA . ASP A 1 169 ? -16.295 1.245 11.916 1.00 43.94 169 ASP A CA 1
ATOM 1354 C C . ASP A 1 169 ? -15.767 0.376 10.766 1.00 43.94 169 ASP A C 1
ATOM 1356 O O . ASP A 1 169 ? -15.526 -0.822 10.852 1.00 43.94 169 ASP A O 1
ATOM 1360 N N . THR A 1 170 ? -15.665 1.035 9.615 1.00 38.94 170 THR A N 1
ATOM 1361 C CA . THR A 1 170 ? -15.324 0.490 8.299 1.00 38.94 170 THR A CA 1
ATOM 1362 C C . THR A 1 170 ? -13.818 0.657 8.087 1.00 38.94 170 THR A C 1
ATOM 1364 O O . THR A 1 170 ? -13.358 1.799 8.058 1.00 38.94 170 THR A O 1
ATOM 1367 N N . ILE A 1 171 ? -13.032 -0.422 7.900 1.00 45.31 171 ILE A N 1
ATOM 1368 C CA . ILE A 1 171 ? -11.631 -0.246 7.463 1.00 45.31 171 ILE A CA 1
ATOM 1369 C C . ILE A 1 171 ? -11.650 0.316 6.066 1.00 45.31 171 ILE A C 1
ATOM 1371 O O . ILE A 1 171 ? -11.924 -0.400 5.108 1.00 45.31 171 ILE A O 1
ATOM 1375 N N . THR A 1 172 ? -11.310 1.588 5.980 1.00 53.38 172 THR A N 1
ATOM 1376 C CA . THR A 1 172 ? -11.199 2.301 4.729 1.00 53.38 172 THR A CA 1
ATOM 1377 C C . THR A 1 172 ? -9.747 2.220 4.283 1.00 53.38 172 THR A C 1
ATOM 1379 O O . THR A 1 172 ? -8.921 2.991 4.756 1.00 53.38 172 THR A O 1
ATOM 1382 N N . CYS A 1 173 ? -9.420 1.250 3.420 1.00 57.03 173 CYS A N 1
ATOM 1383 C CA . CYS A 1 173 ? -8.126 1.245 2.735 1.00 57.03 173 CYS A CA 1
ATOM 1384 C C . CYS A 1 173 ? -8.212 2.233 1.582 1.00 57.03 173 CYS A C 1
ATOM 1386 O O . CYS A 1 173 ? -8.895 1.949 0.597 1.00 57.03 173 CYS A O 1
ATOM 1388 N N . LYS A 1 174 ? -7.557 3.387 1.715 1.00 59.38 174 LYS A N 1
ATOM 1389 C CA . LYS A 1 174 ? -7.527 4.407 0.667 1.00 59.38 174 LYS A CA 1
ATOM 1390 C C . LYS A 1 174 ? -6.186 4.401 -0.027 1.00 59.38 174 LYS A C 1
ATOM 1392 O O . LYS A 1 174 ? -5.174 4.709 0.594 1.00 59.38 174 LYS A O 1
ATOM 1397 N N . PHE A 1 175 ? -6.206 4.091 -1.315 1.00 58.62 175 PHE A N 1
ATOM 1398 C CA . PHE A 1 175 ? -5.056 4.320 -2.178 1.00 58.62 175 PHE A CA 1
ATOM 1399 C C . PHE A 1 175 ? -5.133 5.736 -2.736 1.00 58.62 175 PHE A C 1
ATOM 1401 O O . PHE A 1 175 ? -6.190 6.108 -3.252 1.00 58.62 175 PHE A O 1
ATOM 1408 N N . LYS A 1 176 ? -4.060 6.524 -2.621 1.00 61.81 176 LYS A N 1
ATOM 1409 C CA . LYS A 1 176 ? -4.034 7.916 -3.096 1.00 61.81 176 LYS A CA 1
ATOM 1410 C C . LYS A 1 176 ? -2.650 8.283 -3.655 1.00 61.81 176 LYS A C 1
ATOM 1412 O O . LYS A 1 176 ? -1.645 7.847 -3.096 1.00 61.81 176 LYS A O 1
ATOM 1417 N N . ILE A 1 177 ? -2.654 9.034 -4.761 1.00 49.62 177 ILE A N 1
ATOM 1418 C CA . ILE A 1 177 ? -1.486 9.692 -5.383 1.00 49.62 177 ILE A CA 1
ATOM 1419 C C . ILE A 1 177 ? -1.365 11.097 -4.800 1.00 49.62 177 ILE A C 1
ATOM 1421 O O . ILE A 1 177 ? -2.428 11.756 -4.693 1.00 49.62 177 ILE A O 1
#

Organism: Araneus ventricosus (NCBI:txid182803)

Sequence (177 aa):
MDALHSLVELNSLKPMASPLDSLPSVFFHTELLTHTNESSQHPEYLRQAALEVINNIPIEATLIYTEGSKNEIGHTGSGVFLKHGRGEASLKRRNADYCPVFRSEMVAIDMTLDFVLEHQLFGEIWILSDSRSVMHYLVNWRDVSDRRGIDIFKKLRTVQYLWSSSTMDTITCKFKI